Protein AF-0000000080703846 (afdb_homodimer)

Foldseek 3Di:
DPCVDDPDDPPPPPPPPPVPVVCPPPDDDPVLLCVLLVLLLVLQVVVQDWDFLVSSCVSSVHDSVSSVSSVVVCVVVVQWDDPDGTIHGD/DPPDDDDDDPPPPDPPPPVVVCCPPPDDDPVLLCVLLVLLLVLQVVVQDWDFLVSSCVSSVHDSVSSVSSVVVCVVVVQWDDPDGTIHGD

Nearest PDB structures (foldseek):
  8eju-assembly1_A  TM=7.569E-01  e=4.914E-03  Pseudomonas putida KT2440
  2g7u-assembly1_A  TM=8.261E-01  e=1.332E-02  Rhodococcus jostii RHA1
  8ejv-assembly1_A  TM=7.506E-01  e=5.230E-03  Pseudomonas putida KT2440
  5w1e-assembly1_A  TM=7.182E-01  e=9.195E-02  Streptomyces coelicolor A3(2)
  7clu-assembly1_B  TM=6.338E-01  e=4.632E-02  Serratia marcescens

Structure (mmCIF, N/CA/C/O backbone):
data_AF-0000000080703846-model_v1
#
loop_
_entity.id
_entity.type
_entity.pdbx_description
1 polymer 'Winged helix-turn-helix domain'
#
loop_
_atom_site.group_PDB
_atom_site.id
_atom_site.type_symbol
_atom_site.label_atom_id
_atom_site.label_alt_id
_atom_site.label_comp_id
_atom_site.label_asym_id
_atom_site.label_entity_id
_atom_site.label_seq_id
_atom_site.pdbx_PDB_ins_code
_atom_site.Cartn_x
_atom_site.Cartn_y
_atom_site.Cartn_z
_atom_site.occupancy
_atom_site.B_iso_or_equiv
_atom_site.auth_seq_id
_atom_site.auth_comp_id
_atom_site.auth_asym_id
_atom_site.auth_atom_id
_atom_site.pdbx_PDB_model_num
ATOM 1 N N . MET A 1 1 ? -16.531 63.594 -31.406 1 25.17 1 MET A N 1
ATOM 2 C CA . MET A 1 1 ? -16.141 62.281 -31.953 1 25.17 1 MET A CA 1
ATOM 3 C C . MET A 1 1 ? -15.914 61.281 -30.828 1 25.17 1 MET A C 1
ATOM 5 O O . MET A 1 1 ? -14.93 60.531 -30.844 1 25.17 1 MET A O 1
ATOM 9 N N . ALA A 1 2 ? -16.422 61.562 -29.703 1 35.38 2 ALA A N 1
ATOM 10 C CA . ALA A 1 2 ? -16.344 61.094 -28.328 1 35.38 2 ALA A CA 1
ATOM 11 C C . ALA A 1 2 ? -17.031 59.75 -28.141 1 35.38 2 ALA A C 1
ATOM 13 O O . ALA A 1 2 ? -18.266 59.688 -28.047 1 35.38 2 ALA A O 1
ATOM 14 N N . GLU A 1 3 ? -16.625 58.906 -29.219 1 31.06 3 GLU A N 1
ATOM 15 C CA . GLU A 1 3 ? -17.375 57.656 -29.219 1 31.06 3 GLU A CA 1
ATOM 16 C C . GLU A 1 3 ? -17.203 56.906 -27.906 1 31.06 3 GLU A C 1
ATOM 18 O O . GLU A 1 3 ? -16.094 56.531 -27.516 1 31.06 3 GLU A O 1
ATOM 23 N N . LYS A 1 4 ? -18.109 57.281 -26.922 1 30.28 4 LYS A N 1
ATOM 24 C CA . LYS A 1 4 ? -18.188 56.781 -25.562 1 30.28 4 LYS A CA 1
ATOM 25 C C . LYS A 1 4 ? -18.5 55.281 -25.578 1 30.28 4 LYS A C 1
ATOM 27 O O . LYS A 1 4 ? -18.641 54.656 -24.516 1 30.28 4 LYS A O 1
ATOM 32 N N . LYS A 1 5 ? -18.797 54.656 -26.75 1 27.52 5 LYS A N 1
ATOM 33 C CA . LYS A 1 5 ? -19.719 53.562 -26.438 1 27.52 5 LYS A CA 1
ATOM 34 C C . LYS A 1 5 ? -19.094 52.594 -25.438 1 27.52 5 LYS A C 1
ATOM 36 O O . LYS A 1 5 ? -17.875 52.469 -25.359 1 27.52 5 LYS A O 1
ATOM 41 N N . VAL A 1 6 ? -20.078 51.75 -24.641 1 28.81 6 VAL A N 1
ATOM 42 C CA . VAL A 1 6 ? -20.516 50.969 -23.5 1 28.81 6 VAL A CA 1
ATOM 43 C C . VAL A 1 6 ? -19.875 49.562 -23.578 1 28.81 6 VAL A C 1
ATOM 45 O O . VAL A 1 6 ? -20.016 48.781 -22.641 1 28.81 6 VAL A O 1
ATOM 48 N N . SER A 1 7 ? -19.297 49.062 -24.625 1 25.91 7 SER A N 1
ATOM 49 C CA . SER A 1 7 ? -19.578 47.625 -24.656 1 25.91 7 SER A CA 1
ATOM 50 C C . SER A 1 7 ? -18.812 46.906 -23.562 1 25.91 7 SER A C 1
ATOM 52 O O . SER A 1 7 ? -17.594 46.938 -23.5 1 25.91 7 SER A O 1
ATOM 54 N N . ALA A 1 8 ? -19.453 46.625 -22.359 1 27.22 8 ALA A N 1
ATOM 55 C CA . ALA A 1 8 ? -19.109 46.031 -21.078 1 27.22 8 ALA A CA 1
ATOM 56 C C . ALA A 1 8 ? -18.453 44.656 -21.266 1 27.22 8 ALA A C 1
ATOM 58 O O . ALA A 1 8 ? -17.391 44.375 -20.688 1 27.22 8 ALA A O 1
ATOM 59 N N . THR A 1 9 ? -19.219 43.625 -21.641 1 24.59 9 THR A N 1
ATOM 60 C CA . THR A 1 9 ? -19.438 42.469 -20.781 1 24.59 9 THR A CA 1
ATOM 61 C C . THR A 1 9 ? -18.375 41.406 -21.047 1 24.59 9 THR A C 1
ATOM 63 O O . THR A 1 9 ? -18.531 40.562 -21.938 1 24.59 9 THR A O 1
ATOM 66 N N . SER A 1 10 ? -17.328 41.562 -21.688 1 27.33 10 SER A N 1
ATOM 67 C CA . SER A 1 10 ? -16.766 40.281 -22.062 1 27.33 10 SER A CA 1
ATOM 68 C C . SER A 1 10 ? -16.5 39.406 -20.828 1 27.33 10 SER A C 1
ATOM 70 O O . SER A 1 10 ? -15.828 39.875 -19.891 1 27.33 10 SER A O 1
ATOM 72 N N . LYS A 1 11 ? -17.531 38.5 -20.422 1 25.97 11 LYS A N 1
ATOM 73 C CA . LYS A 1 11 ? -17.594 37.469 -19.391 1 25.97 11 LYS A CA 1
ATOM 74 C C . LYS A 1 11 ? -16.312 36.625 -19.359 1 25.97 11 LYS A C 1
ATOM 76 O O . LYS A 1 11 ? -15.977 35.969 -20.344 1 25.97 11 LYS A O 1
ATOM 81 N N . ALA A 1 12 ? -15.172 37.062 -18.938 1 29 12 ALA A N 1
ATOM 82 C CA . ALA A 1 12 ? -13.984 36.25 -18.688 1 29 12 ALA A CA 1
ATOM 83 C C . ALA A 1 12 ? -14.336 34.969 -17.938 1 29 12 ALA A C 1
ATOM 85 O O . ALA A 1 12 ? -14.68 35 -16.75 1 29 12 ALA A O 1
ATOM 86 N N . ALA A 1 13 ? -15.18 34.156 -18.594 1 28.81 13 ALA A N 1
ATOM 87 C CA . ALA A 1 13 ? -15.523 32.906 -17.938 1 28.81 13 ALA A CA 1
ATOM 88 C C . ALA A 1 13 ? -14.289 32.25 -17.328 1 28.81 13 ALA A C 1
ATOM 90 O O . ALA A 1 13 ? -13.297 32.031 -18.031 1 28.81 13 ALA A O 1
ATOM 91 N N . ALA A 1 14 ? -13.945 32.531 -16.094 1 31.52 14 ALA A N 1
ATOM 92 C CA . ALA A 1 14 ? -13.047 31.828 -15.188 1 31.52 14 ALA A CA 1
ATOM 93 C C . ALA A 1 14 ? -13.164 30.312 -15.391 1 31.52 14 ALA A C 1
ATOM 95 O O . ALA A 1 14 ? -14.242 29.75 -15.234 1 31.52 14 ALA A O 1
ATOM 96 N N . LYS A 1 15 ? -12.82 29.797 -16.469 1 28.08 15 LYS A N 1
ATOM 97 C CA . LYS A 1 15 ? -12.844 28.344 -16.578 1 28.08 15 LYS A CA 1
ATOM 98 C C . LYS A 1 15 ? -12.391 27.688 -15.273 1 28.08 15 LYS A C 1
ATOM 100 O O . LYS A 1 15 ? -11.281 27.938 -14.805 1 28.08 15 LYS A O 1
ATOM 105 N N . LYS A 1 16 ? -13.273 27.766 -14.18 1 27.39 16 LYS A N 1
ATOM 106 C CA . LYS A 1 16 ? -13.047 26.953 -12.992 1 27.39 16 LYS A CA 1
ATOM 107 C C . LYS A 1 16 ? -12.469 25.578 -13.359 1 27.39 16 LYS A C 1
ATOM 109 O O . LYS A 1 16 ? -12.953 24.922 -14.273 1 27.39 16 LYS A O 1
ATOM 114 N N . SER A 1 17 ? -11.164 25.516 -13.469 1 32 17 SER A N 1
ATOM 115 C CA . SER A 1 17 ? -10.656 24.156 -13.406 1 32 17 SER A CA 1
ATOM 116 C C . SER A 1 17 ? -11.578 23.25 -12.609 1 32 17 SER A C 1
ATOM 118 O O . SER A 1 17 ? -11.812 23.484 -11.414 1 32 17 SER A O 1
ATOM 120 N N . THR A 1 18 ? -12.828 23.141 -13.109 1 33.12 18 THR A N 1
ATOM 121 C CA . THR A 1 18 ? -13.641 22.078 -12.516 1 33.12 18 THR A CA 1
ATOM 122 C C . THR A 1 18 ? -12.758 21.016 -11.875 1 33.12 18 THR A C 1
ATOM 124 O O . THR A 1 18 ? -11.906 20.422 -12.539 1 33.12 18 THR A O 1
ATOM 127 N N . ALA A 1 19 ? -12.312 21.266 -10.695 1 36.69 19 ALA A N 1
ATOM 128 C CA . ALA A 1 19 ? -11.812 20.219 -9.812 1 36.69 19 ALA A CA 1
ATOM 129 C C . ALA A 1 19 ? -12.5 18.875 -10.086 1 36.69 19 ALA A C 1
ATOM 131 O O . ALA A 1 19 ? -13.656 18.672 -9.695 1 36.69 19 ALA A O 1
ATOM 132 N N . LYS A 1 20 ? -12.875 18.719 -11.32 1 36.38 20 LYS A N 1
ATOM 133 C CA . LYS A 1 20 ? -13.398 17.375 -11.586 1 36.38 20 LYS A CA 1
ATOM 134 C C . LYS A 1 20 ? -12.977 16.406 -10.484 1 36.38 20 LYS A C 1
ATOM 136 O O . LYS A 1 20 ? -11.805 16.328 -10.133 1 36.38 20 LYS A O 1
ATOM 141 N N . LYS A 1 21 ? -13.641 16.531 -9.445 1 38.69 21 LYS A N 1
ATOM 142 C CA . LYS A 1 21 ? -13.469 15.461 -8.453 1 38.69 21 LYS A CA 1
ATOM 143 C C . LYS A 1 21 ? -13.008 14.172 -9.117 1 38.69 21 LYS A C 1
ATOM 145 O O . LYS A 1 21 ? -13.812 13.438 -9.695 1 38.69 21 LYS A O 1
ATOM 150 N N . ALA A 1 22 ? -12.297 14.273 -10.086 1 44.5 22 ALA A N 1
ATOM 151 C CA . ALA A 1 22 ? -11.773 13.023 -10.641 1 44.5 22 ALA A CA 1
ATOM 152 C C . ALA A 1 22 ? -11.758 11.93 -9.578 1 44.5 22 ALA A C 1
ATOM 154 O O . ALA A 1 22 ? -11.047 12.039 -8.578 1 44.5 22 ALA A O 1
ATOM 155 N N . THR A 1 23 ? -12.883 11.719 -9.328 1 47.56 23 THR A N 1
ATOM 156 C CA . THR A 1 23 ? -12.914 10.508 -8.523 1 47.56 23 THR A CA 1
ATOM 157 C C . THR A 1 23 ? -11.688 9.641 -8.805 1 47.56 23 THR A C 1
ATOM 159 O O . THR A 1 23 ? -11.508 9.156 -9.93 1 47.56 23 THR A O 1
ATOM 162 N N . VAL A 1 24 ? -10.5 10.391 -8.711 1 55.03 24 VAL A N 1
ATOM 163 C CA . VAL A 1 24 ? -9.219 9.719 -8.914 1 55.03 24 VAL A CA 1
ATOM 164 C C . VAL A 1 24 ? -9.32 8.266 -8.453 1 55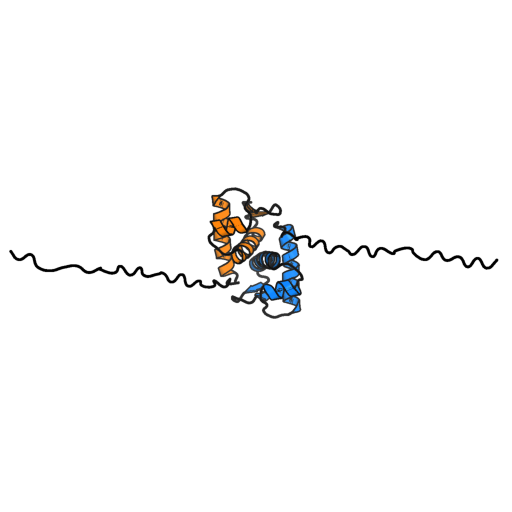.03 24 VAL A C 1
ATOM 166 O O . VAL A 1 24 ? -9.289 7.984 -7.254 1 55.03 24 VAL A O 1
ATOM 169 N N . GLU A 1 25 ? -10.203 7.793 -9.18 1 74.12 25 GLU A N 1
ATOM 170 C CA . GLU A 1 25 ? -10.117 6.359 -8.93 1 74.12 25 GLU A CA 1
ATOM 171 C C . GLU A 1 25 ? -8.664 5.906 -8.828 1 74.12 25 GLU A C 1
ATOM 173 O O . GLU A 1 25 ? -7.781 6.48 -9.469 1 74.12 25 GLU A O 1
ATOM 178 N N . VAL A 1 26 ? -8.367 5.441 -7.852 1 86.75 26 VAL A N 1
ATOM 179 C CA . VAL A 1 26 ? -7.004 4.992 -7.594 1 86.75 26 VAL A CA 1
ATOM 180 C C . VAL A 1 26 ? -6.527 4.102 -8.742 1 86.75 26 VAL A C 1
ATOM 182 O O . VAL A 1 26 ? -7.188 3.123 -9.094 1 86.75 26 VAL A O 1
ATOM 185 N N . VAL A 1 27 ? -5.551 4.66 -9.523 1 93.06 27 VAL A N 1
ATOM 186 C CA . VAL A 1 27 ? -4.957 3.869 -10.594 1 93.06 27 VAL A CA 1
ATOM 187 C C . VAL A 1 27 ? -3.945 2.885 -10.016 1 93.06 27 VAL A C 1
ATOM 189 O O . VAL A 1 27 ? -2.938 3.291 -9.43 1 93.06 27 VAL A O 1
ATOM 192 N N . ILE A 1 28 ? -4.227 1.641 -10.266 1 96.31 28 ILE A N 1
ATOM 193 C CA . ILE A 1 28 ? -3.377 0.617 -9.672 1 96.31 28 ILE A CA 1
ATOM 194 C C . ILE A 1 28 ? -2.459 0.023 -10.734 1 96.31 28 ILE A C 1
ATOM 196 O O . ILE A 1 28 ? -2.85 -0.896 -11.461 1 96.31 28 ILE A O 1
ATOM 200 N N . ASN A 1 29 ? -1.325 0.524 -10.867 1 95.75 29 ASN A N 1
ATOM 201 C CA . ASN A 1 29 ? -0.251 0.031 -11.719 1 95.75 29 ASN A CA 1
ATOM 202 C C . ASN A 1 29 ? 1.121 0.427 -11.18 1 95.75 29 ASN A C 1
ATOM 204 O O . ASN A 1 29 ? 1.246 1.414 -10.453 1 95.75 29 ASN A O 1
ATOM 208 N N . ALA A 1 30 ? 2.152 -0.322 -11.484 1 96.38 30 ALA A N 1
ATOM 209 C CA . ALA A 1 30 ? 3.494 -0.132 -10.938 1 96.38 30 ALA A CA 1
ATOM 210 C C . ALA A 1 30 ? 3.975 1.3 -11.156 1 96.38 30 ALA A C 1
ATOM 212 O O . ALA A 1 30 ? 4.562 1.905 -10.258 1 96.38 30 ALA A O 1
ATOM 213 N N . GLU A 1 31 ? 3.713 1.799 -12.336 1 96.06 31 GLU A N 1
ATOM 214 C CA . GLU A 1 31 ? 4.16 3.145 -12.688 1 96.06 31 GLU A CA 1
ATOM 215 C C . GLU A 1 31 ? 3.473 4.195 -11.812 1 96.06 31 GLU A C 1
ATOM 217 O O . GLU A 1 31 ? 4.125 5.098 -11.289 1 96.06 31 GLU A O 1
ATOM 222 N N . SER A 1 32 ? 2.236 4.051 -11.727 1 95.31 32 SER A N 1
ATOM 223 C CA . SER A 1 32 ? 1.458 5 -10.938 1 95.31 32 SER A CA 1
ATOM 224 C C . SER A 1 32 ? 1.812 4.91 -9.453 1 95.31 32 SER A C 1
ATOM 226 O O . SER A 1 32 ? 1.927 5.934 -8.773 1 95.31 32 SER A O 1
ATOM 228 N N . ILE A 1 33 ? 2.021 3.734 -9.023 1 97.38 33 ILE A N 1
ATOM 229 C CA . ILE A 1 33 ? 2.344 3.508 -7.617 1 97.38 33 ILE A CA 1
ATOM 230 C C . ILE A 1 33 ? 3.73 4.07 -7.312 1 97.38 33 ILE A C 1
ATOM 232 O O . ILE A 1 33 ? 3.949 4.656 -6.25 1 97.38 33 ILE A O 1
ATOM 236 N N . GLY A 1 34 ? 4.531 3.939 -8.211 1 97.38 34 GLY A N 1
ATOM 237 C CA . GLY A 1 34 ? 5.855 4.523 -8.055 1 97.38 34 GLY A CA 1
ATOM 238 C C . GLY A 1 34 ? 5.828 6.027 -7.883 1 97.38 34 GLY A C 1
ATOM 239 O O . GLY A 1 34 ? 6.57 6.578 -7.062 1 97.38 34 GLY A O 1
ATOM 240 N N . PHE A 1 35 ? 5.027 6.605 -8.617 1 95.88 35 PHE A N 1
ATOM 241 C CA . PHE A 1 35 ? 4.895 8.055 -8.531 1 95.88 35 PHE A CA 1
ATOM 242 C C . PHE A 1 35 ? 4.332 8.469 -7.176 1 95.88 35 PHE A C 1
ATOM 244 O O . PHE A 1 35 ? 4.84 9.398 -6.547 1 95.88 35 PHE A O 1
ATOM 251 N N . LYS A 1 36 ? 3.369 7.707 -6.77 1 96.88 36 LYS A N 1
ATOM 252 C CA . LYS A 1 36 ? 2.752 8.023 -5.484 1 96.88 36 LYS A CA 1
ATOM 253 C C . LYS A 1 36 ? 3.711 7.746 -4.332 1 96.88 36 LYS A C 1
ATOM 255 O O . LYS A 1 36 ? 3.717 8.469 -3.332 1 96.88 36 LYS A O 1
ATOM 260 N N . ALA A 1 37 ? 4.504 6.766 -4.566 1 98.19 37 ALA A N 1
ATOM 261 C CA . ALA A 1 37 ? 5.539 6.461 -3.584 1 98.19 37 ALA A CA 1
ATOM 262 C C . ALA A 1 37 ? 6.488 7.641 -3.406 1 98.19 37 ALA A C 1
ATOM 264 O O . ALA A 1 37 ? 6.918 7.938 -2.287 1 98.19 37 ALA A O 1
ATOM 265 N N . GLY A 1 38 ? 6.793 8.266 -4.449 1 98.06 38 GLY A N 1
ATOM 266 C CA . GLY A 1 38 ? 7.637 9.445 -4.379 1 98.06 38 GLY A CA 1
ATOM 267 C C . GLY A 1 38 ? 7.031 10.562 -3.543 1 98.06 38 GLY A C 1
ATOM 268 O O . GLY A 1 38 ? 7.723 11.195 -2.746 1 98.06 38 GLY A O 1
ATOM 269 N N . ASP A 1 39 ? 5.82 10.734 -3.738 1 97.62 39 ASP A N 1
ATOM 270 C CA . ASP A 1 39 ? 5.109 11.758 -2.98 1 97.62 39 ASP A CA 1
ATOM 271 C C . ASP A 1 39 ? 5.102 11.43 -1.488 1 97.62 39 ASP A C 1
ATOM 273 O O . ASP A 1 39 ? 5.305 12.32 -0.654 1 97.62 39 ASP A O 1
ATOM 277 N N . VAL A 1 40 ? 4.84 10.164 -1.231 1 98.25 40 VAL A N 1
ATOM 278 C CA . VAL A 1 40 ? 4.82 9.711 0.154 1 98.25 40 VAL A CA 1
ATOM 279 C C . VAL A 1 40 ? 6.191 9.922 0.788 1 98.25 40 VAL A C 1
ATOM 281 O O . VAL A 1 40 ? 6.297 10.406 1.915 1 98.25 40 VAL A O 1
ATOM 284 N N . TYR A 1 41 ? 7.246 9.547 0.038 1 97.81 41 TYR A N 1
ATOM 285 C CA . TYR A 1 41 ? 8.617 9.711 0.518 1 97.81 41 TYR A CA 1
ATOM 286 C C . TYR A 1 41 ? 8.914 11.18 0.812 1 97.81 41 TYR A C 1
ATOM 288 O O . TYR A 1 41 ? 9.523 11.5 1.838 1 97.81 41 TYR A O 1
ATOM 296 N N . GLN A 1 42 ? 8.469 12.016 -0.045 1 97.31 42 GLN A N 1
ATOM 297 C CA . GLN A 1 42 ? 8.68 13.445 0.105 1 97.31 42 GLN A CA 1
ATOM 298 C C . GLN A 1 42 ? 7.957 13.984 1.335 1 97.31 42 GLN A C 1
ATOM 300 O O . GLN A 1 42 ? 8.492 14.836 2.051 1 97.31 42 GLN A O 1
ATOM 305 N N . ALA A 1 43 ? 6.758 13.508 1.508 1 97.38 43 ALA A N 1
ATOM 306 C CA . ALA A 1 43 ? 5.973 13.922 2.668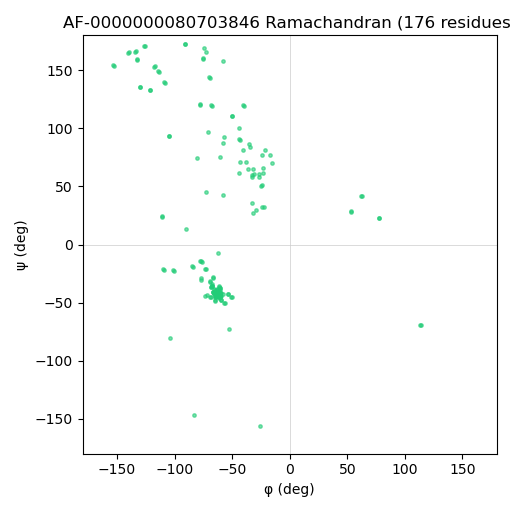 1 97.38 43 ALA A CA 1
ATOM 307 C C . ALA A 1 43 ? 6.688 13.57 3.969 1 97.38 43 ALA A C 1
ATOM 309 O O . ALA A 1 43 ? 6.754 14.383 4.891 1 97.38 43 ALA A O 1
ATOM 310 N N . LEU A 1 44 ? 7.203 12.383 4.012 1 97.56 44 LEU A N 1
ATOM 311 C CA . LEU A 1 44 ? 7.941 11.93 5.184 1 97.56 44 LEU A CA 1
ATOM 312 C C . LEU A 1 44 ? 9.234 12.719 5.355 1 97.56 44 LEU A C 1
ATOM 314 O O . LEU A 1 44 ? 9.602 13.078 6.477 1 97.56 44 LEU A O 1
ATOM 318 N N . ALA A 1 45 ? 9.891 12.984 4.301 1 96 45 ALA A N 1
ATOM 319 C CA . ALA A 1 45 ? 11.148 13.719 4.312 1 96 45 ALA A CA 1
ATOM 320 C C . ALA A 1 45 ? 10.938 15.164 4.754 1 96 45 ALA A C 1
ATOM 322 O O . ALA A 1 45 ? 11.836 15.781 5.324 1 96 45 ALA A O 1
ATOM 323 N N . SER A 1 46 ? 9.836 15.617 4.504 1 94.94 46 SER A N 1
ATOM 324 C CA . SER A 1 46 ? 9.523 17 4.805 1 94.94 46 SER A CA 1
ATOM 325 C C . SER A 1 46 ? 9.258 17.203 6.293 1 94.94 46 SER A C 1
ATOM 327 O O . SER A 1 46 ? 9.438 18.297 6.824 1 94.94 46 SER A O 1
ATOM 329 N N . THR A 1 47 ? 8.789 16.219 6.926 1 93.06 47 THR A N 1
ATOM 330 C CA . THR A 1 47 ? 8.406 16.344 8.328 1 93.06 47 THR A CA 1
ATOM 331 C C . THR A 1 47 ? 9.477 15.75 9.234 1 93.06 47 THR A C 1
ATOM 333 O O . THR A 1 47 ? 9.562 16.094 10.414 1 93.06 47 THR A O 1
ATOM 336 N N . GLU A 1 48 ? 10.281 14.883 8.719 1 89.38 48 GLU A N 1
ATOM 337 C CA . GLU A 1 48 ? 11.375 14.227 9.414 1 89.38 48 GLU A CA 1
ATOM 338 C C . GLU A 1 48 ? 10.891 13.57 10.703 1 89.38 48 GLU A C 1
ATOM 340 O O . GLU A 1 48 ? 11.594 13.594 11.719 1 89.38 48 GLU A O 1
ATOM 345 N N . LYS A 1 49 ? 9.719 13.203 10.734 1 93.12 49 LYS A N 1
ATOM 346 C CA . LYS A 1 49 ? 9.141 12.531 11.898 1 93.12 49 LYS A CA 1
ATOM 347 C C . LYS A 1 49 ? 8.211 11.398 11.469 1 93.12 49 LYS A C 1
ATOM 349 O O . LYS A 1 49 ? 7.898 11.258 10.289 1 93.12 49 LYS A O 1
ATOM 354 N N . GLY A 1 50 ? 7.875 10.547 12.414 1 96.81 50 GLY A N 1
ATOM 355 C CA . GLY A 1 50 ? 6.91 9.492 12.164 1 96.81 50 GLY A CA 1
ATOM 356 C C . GLY A 1 50 ? 5.5 10.008 11.953 1 96.81 50 GLY A C 1
ATOM 357 O O . GLY A 1 50 ? 4.957 10.711 12.805 1 96.81 50 GLY A O 1
ATOM 358 N N . LEU A 1 51 ? 5.012 9.688 10.766 1 97.31 51 LEU A N 1
ATOM 359 C CA . LEU A 1 51 ? 3.652 10.094 10.43 1 97.31 51 LEU A CA 1
ATOM 360 C C . LEU A 1 51 ? 2.77 8.875 10.18 1 97.31 51 LEU A C 1
ATOM 362 O O . LEU A 1 51 ? 3.262 7.816 9.781 1 97.31 51 LEU A O 1
ATOM 366 N N . ASN A 1 52 ? 1.562 9.109 10.422 1 96.38 52 ASN A N 1
ATOM 367 C CA . ASN A 1 52 ? 0.613 8.055 10.086 1 96.38 52 ASN A CA 1
ATOM 368 C C . ASN A 1 52 ? 0.083 8.211 8.664 1 96.38 52 ASN A C 1
ATOM 370 O O . ASN A 1 52 ? 0.333 9.227 8.016 1 96.38 52 ASN A O 1
ATOM 374 N N . VAL A 1 53 ? -0.655 7.266 8.195 1 97 53 VAL A N 1
ATOM 375 C CA . VAL A 1 53 ? -1.107 7.215 6.805 1 97 53 VAL A CA 1
ATOM 376 C C . VAL A 1 53 ? -1.959 8.445 6.496 1 97 53 VAL A C 1
ATOM 378 O O . VAL A 1 53 ? -1.812 9.055 5.434 1 97 53 VAL A O 1
ATOM 381 N N . LYS A 1 54 ? -2.852 8.812 7.379 1 96.88 54 LYS A N 1
ATOM 382 C CA . LYS A 1 54 ? -3.734 9.953 7.172 1 96.88 54 LYS A CA 1
ATOM 383 C C . LYS A 1 54 ? -2.936 11.25 7.074 1 96.88 54 LYS A C 1
ATOM 385 O O . LYS A 1 54 ? -3.221 12.094 6.223 1 96.88 54 LYS A O 1
ATOM 390 N N . GLU A 1 55 ? -1.956 11.352 7.859 1 97.69 55 GLU A N 1
ATOM 391 C CA . GLU A 1 55 ? -1.09 12.531 7.852 1 97.69 55 GLU A CA 1
ATOM 392 C C . GLU A 1 55 ? -0.266 12.602 6.566 1 97.69 55 GLU A C 1
ATOM 394 O O . GLU A 1 55 ? -0.146 13.664 5.957 1 97.69 55 GLU A O 1
ATOM 399 N N . ILE A 1 56 ? 0.26 11.516 6.234 1 97.94 56 ILE A N 1
ATOM 400 C CA . ILE A 1 56 ? 1.068 11.438 5.023 1 97.94 56 ILE A CA 1
ATOM 401 C C . ILE A 1 56 ? 0.217 11.812 3.812 1 97.94 56 ILE A C 1
ATOM 403 O O . ILE A 1 56 ? 0.646 12.602 2.963 1 97.94 56 ILE A O 1
ATOM 407 N N . ALA A 1 57 ? -0.986 11.289 3.826 1 97.56 57 ALA A N 1
ATOM 408 C CA . ALA A 1 57 ? -1.904 11.578 2.729 1 97.56 57 ALA A CA 1
ATOM 409 C C . ALA A 1 57 ? -2.199 13.078 2.643 1 97.56 57 ALA A C 1
ATOM 411 O O . ALA A 1 57 ? -2.24 13.641 1.55 1 97.56 57 ALA A O 1
ATOM 412 N N . SER A 1 58 ? -2.379 13.609 3.752 1 97.5 58 SER A N 1
ATOM 413 C CA . SER A 1 58 ? -2.697 15.031 3.828 1 97.5 58 SER A CA 1
ATOM 414 C C . SER A 1 58 ? -1.527 15.883 3.352 1 97.5 58 SER A C 1
ATOM 416 O O . SER A 1 58 ? -1.722 16.859 2.631 1 97.5 58 SER A O 1
ATOM 418 N N . ILE A 1 59 ? -0.347 15.562 3.713 1 96.94 59 ILE A N 1
ATOM 419 C CA . ILE A 1 59 ? 0.859 16.297 3.369 1 96.94 59 ILE A CA 1
ATOM 420 C C . ILE A 1 59 ? 1.188 16.094 1.892 1 96.94 59 ILE A C 1
ATOM 422 O O . ILE A 1 59 ? 1.544 17.047 1.192 1 96.94 59 ILE A O 1
ATOM 426 N N . ALA A 1 60 ? 1.062 14.828 1.484 1 96.75 60 ALA A N 1
ATOM 427 C CA . ALA A 1 60 ? 1.388 14.477 0.104 1 96.75 60 ALA A CA 1
ATOM 428 C C . ALA A 1 60 ? 0.273 14.906 -0.848 1 96.75 60 ALA A C 1
ATOM 430 O O . ALA A 1 60 ? 0.457 14.906 -2.068 1 96.75 60 ALA A O 1
ATOM 431 N N . LYS A 1 61 ? -0.901 15.25 -0.393 1 96.31 61 LYS A N 1
ATOM 432 C CA . LYS A 1 61 ? -2.062 15.664 -1.175 1 96.31 61 LYS A CA 1
ATOM 433 C C . LYS A 1 61 ? -2.525 14.547 -2.104 1 96.31 61 LYS A C 1
ATOM 435 O O . LYS A 1 61 ? -2.764 14.773 -3.291 1 96.31 61 LYS A O 1
ATOM 440 N N . ILE A 1 62 ? -2.518 13.359 -1.575 1 95.56 62 ILE A N 1
ATOM 441 C CA . ILE A 1 62 ? -3.025 12.195 -2.287 1 95.56 62 ILE A CA 1
ATOM 442 C C . ILE A 1 62 ? -4.062 11.477 -1.427 1 95.56 62 ILE A C 1
ATOM 444 O O . ILE A 1 62 ? -4.242 11.805 -0.253 1 95.56 62 ILE A O 1
ATOM 448 N N . SER A 1 63 ? -4.742 10.523 -2.018 1 95.12 63 SER A N 1
ATOM 449 C CA . SER A 1 63 ? -5.766 9.789 -1.277 1 95.12 63 SER A CA 1
ATOM 450 C C . SER A 1 63 ? -5.141 8.797 -0.309 1 95.12 63 SER A C 1
ATOM 452 O O . SER A 1 63 ? -3.98 8.414 -0.468 1 95.12 63 SER A O 1
ATOM 454 N N . ILE A 1 64 ? -5.852 8.383 0.647 1 96.12 64 ILE A N 1
ATOM 455 C CA . ILE A 1 64 ? -5.402 7.414 1.639 1 96.12 64 ILE A CA 1
ATOM 456 C C . ILE A 1 64 ? -5.031 6.102 0.948 1 96.12 64 ILE A C 1
ATOM 458 O O . ILE A 1 64 ? -4.027 5.473 1.294 1 96.12 64 ILE A O 1
ATOM 462 N N . GLU A 1 65 ? -5.766 5.73 -0.068 1 95.88 65 GLU A N 1
ATOM 463 C CA . GLU A 1 65 ? -5.523 4.508 -0.832 1 95.88 65 GLU A CA 1
ATOM 464 C C . GLU A 1 65 ? -4.184 4.57 -1.559 1 95.88 65 GLU A C 1
ATOM 466 O O . GLU A 1 65 ? -3.402 3.617 -1.516 1 95.88 65 GLU A O 1
ATOM 471 N N . GLU A 1 66 ? -3.986 5.664 -2.115 1 96.62 66 GLU A N 1
ATOM 472 C CA . GLU A 1 66 ? -2.729 5.875 -2.828 1 96.62 66 GLU A CA 1
ATOM 473 C C . GLU A 1 66 ? -1.546 5.906 -1.863 1 96.62 66 GLU A C 1
ATOM 475 O O . GLU A 1 66 ? -0.457 5.434 -2.193 1 96.62 66 GLU A O 1
ATOM 480 N N . THR A 1 67 ? -1.752 6.434 -0.75 1 97.69 67 THR A N 1
ATOM 481 C CA . THR A 1 67 ? -0.72 6.504 0.279 1 97.69 67 THR A CA 1
ATOM 482 C C . THR A 1 67 ? -0.308 5.105 0.726 1 97.69 67 THR A C 1
ATOM 484 O O . THR A 1 67 ? 0.883 4.809 0.839 1 97.69 67 THR A O 1
ATOM 487 N N . TYR A 1 68 ? -1.283 4.246 0.87 1 97.19 68 TYR A N 1
ATOM 488 C CA . TYR A 1 68 ? -0.998 2.873 1.27 1 97.19 68 TYR A CA 1
ATOM 489 C C . TYR A 1 68 ? -0.177 2.154 0.205 1 97.19 68 TYR A C 1
ATOM 491 O O . TYR A 1 68 ? 0.8 1.473 0.522 1 97.19 68 TYR A O 1
ATOM 499 N N . LEU A 1 69 ? -0.594 2.35 -1.029 1 97.31 69 LEU A N 1
ATOM 500 C CA . LEU A 1 69 ? 0.13 1.738 -2.139 1 97.31 69 LEU A CA 1
ATOM 501 C C . LEU A 1 69 ? 1.574 2.227 -2.182 1 97.31 69 LEU A C 1
ATOM 503 O O . LEU A 1 69 ? 2.5 1.427 -2.326 1 97.31 69 LEU A O 1
ATOM 507 N N . GLY A 1 70 ? 1.705 3.445 -2.035 1 98.06 70 GLY A N 1
ATOM 508 C CA . GLY A 1 70 ? 3.035 4.031 -2.025 1 98.06 70 GLY A CA 1
ATOM 509 C C . GLY A 1 70 ? 3.895 3.547 -0.874 1 98.06 70 GLY A C 1
ATOM 510 O O . GLY A 1 70 ? 5.086 3.291 -1.047 1 98.06 70 GLY A O 1
ATOM 511 N N . LEU A 1 71 ? 3.316 3.512 0.239 1 98 71 LEU A N 1
ATOM 512 C CA . LEU A 1 71 ? 4.023 3.014 1.415 1 98 71 LEU A CA 1
ATOM 513 C C . LEU A 1 71 ? 4.547 1.603 1.178 1 98 71 LEU A C 1
ATOM 515 O O . LEU A 1 71 ? 5.703 1.304 1.493 1 98 71 LEU A O 1
ATOM 519 N N . GLY A 1 72 ? 3.693 0.761 0.718 1 97.94 72 GLY A N 1
ATOM 520 C CA . GLY A 1 72 ? 4.129 -0.592 0.413 1 97.94 72 GLY A CA 1
ATOM 521 C C . GLY A 1 72 ? 5.371 -0.637 -0.46 1 97.94 72 GLY A C 1
ATOM 522 O O . GLY A 1 72 ? 6.305 -1.394 -0.183 1 97.94 72 GLY A O 1
ATOM 523 N N . TRP A 1 73 ? 5.344 0.189 -1.478 1 97.88 73 TRP A N 1
ATOM 524 C CA . TRP A 1 73 ? 6.469 0.304 -2.396 1 97.88 73 TRP A CA 1
ATOM 525 C C . TRP A 1 73 ? 7.734 0.725 -1.657 1 97.88 73 TRP A C 1
ATOM 527 O O . TRP A 1 73 ? 8.781 0.082 -1.788 1 97.88 73 TRP A O 1
ATOM 537 N N . LEU A 1 74 ? 7.621 1.701 -0.867 1 98.5 74 LEU A N 1
ATOM 538 C CA . LEU A 1 74 ? 8.742 2.281 -0.131 1 98.5 74 LEU A CA 1
ATOM 539 C C . LEU A 1 74 ? 9.266 1.308 0.917 1 98.5 74 LEU A C 1
ATOM 541 O O . LEU A 1 74 ? 10.469 1.263 1.181 1 98.5 74 LEU A O 1
ATOM 545 N N . PHE A 1 75 ? 8.43 0.547 1.482 1 97.94 75 PHE A N 1
ATOM 546 C CA . PHE A 1 75 ? 8.812 -0.451 2.473 1 97.94 75 PHE A CA 1
ATOM 547 C C . PHE A 1 75 ? 9.695 -1.524 1.843 1 97.94 75 PHE A C 1
ATOM 549 O O . PHE A 1 75 ? 10.703 -1.925 2.422 1 97.94 75 PHE A O 1
ATOM 556 N N . LYS A 1 76 ? 9.258 -1.955 0.701 1 97.56 76 LYS A N 1
ATOM 557 C CA . LYS A 1 76 ? 10.039 -2.969 -0.004 1 97.56 76 LYS A CA 1
ATOM 558 C C . LYS A 1 76 ? 11.43 -2.449 -0.35 1 97.56 76 LYS A C 1
ATOM 560 O O . LYS A 1 76 ? 12.398 -3.211 -0.358 1 97.56 76 LYS A O 1
ATOM 565 N N . GLU A 1 77 ? 11.492 -1.199 -0.678 1 96.56 77 GLU A N 1
ATOM 566 C CA . GLU A 1 77 ? 12.766 -0.567 -1.002 1 96.56 77 GLU A CA 1
ATOM 567 C C . GLU A 1 77 ? 13.609 -0.354 0.252 1 96.56 77 GLU A C 1
ATOM 569 O O . GLU A 1 77 ? 14.828 -0.167 0.165 1 96.56 77 GLU A O 1
ATOM 574 N N . GLY A 1 78 ? 12.898 -0.359 1.397 1 97 78 GLY A N 1
ATOM 575 C CA . GLY A 1 78 ? 13.562 -0.124 2.668 1 97 78 GLY A CA 1
ATOM 576 C C . GLY A 1 78 ? 13.883 1.34 2.914 1 97 78 GLY A C 1
ATOM 577 O O . GLY A 1 78 ? 14.789 1.662 3.686 1 97 78 GLY A O 1
ATOM 578 N N . LYS A 1 79 ? 13.172 2.174 2.266 1 97.12 79 LYS A N 1
ATOM 579 C CA . LYS A 1 79 ? 13.391 3.613 2.365 1 97.12 79 LYS A CA 1
ATOM 580 C C . LYS A 1 79 ? 12.672 4.199 3.576 1 97.12 79 LYS A C 1
ATOM 582 O O . LYS A 1 79 ? 12.992 5.301 4.023 1 97.12 79 LYS A O 1
ATOM 587 N N . ILE A 1 80 ? 11.734 3.432 4.004 1 97.94 80 ILE A N 1
ATOM 588 C CA . ILE A 1 80 ? 10.961 3.887 5.156 1 97.94 80 ILE A CA 1
ATOM 589 C C . ILE A 1 80 ? 10.844 2.758 6.176 1 97.94 80 ILE A C 1
ATOM 591 O O . ILE A 1 80 ? 11.094 1.595 5.859 1 97.94 80 ILE A O 1
ATOM 595 N N . ILE A 1 81 ? 10.562 3.168 7.391 1 97.19 81 ILE A N 1
ATOM 596 C CA . ILE A 1 81 ? 10.359 2.203 8.469 1 97.19 81 ILE A CA 1
ATOM 597 C C . ILE A 1 81 ? 9.062 2.527 9.211 1 97.19 81 ILE A C 1
ATOM 599 O O . ILE A 1 81 ? 8.688 3.695 9.336 1 97.19 81 ILE A O 1
ATOM 603 N N . GLY A 1 82 ? 8.336 1.444 9.461 1 97.06 82 GLY A N 1
ATOM 604 C CA . GLY A 1 82 ? 7.121 1.586 10.242 1 97.06 82 GLY A CA 1
ATOM 605 C C . GLY A 1 82 ? 7.227 0.979 11.633 1 97.06 82 GLY A C 1
ATOM 606 O O . GLY A 1 82 ? 7.836 -0.078 11.805 1 97.06 82 GLY A O 1
ATOM 607 N N . ASP A 1 83 ? 6.648 1.701 12.625 1 93.38 83 ASP A N 1
ATOM 608 C CA . ASP A 1 83 ? 6.699 1.223 14.008 1 93.38 83 ASP A CA 1
ATOM 609 C C . ASP A 1 83 ? 5.312 0.798 14.484 1 93.38 83 ASP A C 1
ATOM 611 O O . ASP A 1 83 ? 5.043 0.802 15.688 1 93.38 83 ASP A O 1
ATOM 615 N N . GLY A 1 84 ? 4.496 0.471 13.531 1 93.38 84 GLY A N 1
ATOM 616 C CA . GLY A 1 84 ? 3.133 0.075 13.836 1 93.38 84 GLY A CA 1
ATOM 617 C C . GLY A 1 84 ? 2.096 1.047 13.312 1 93.38 84 GLY A C 1
ATOM 618 O O . GLY A 1 84 ? 1.28 0.69 12.453 1 93.38 84 GLY A O 1
ATOM 619 N N . LYS A 1 85 ? 2.033 2.205 13.875 1 93.06 85 LYS A N 1
ATOM 620 C CA . LYS A 1 85 ? 1.032 3.182 13.453 1 93.06 85 LYS A CA 1
ATOM 621 C C . LYS A 1 85 ? 1.68 4.348 12.711 1 93.06 85 LYS A C 1
ATOM 623 O O . LYS A 1 85 ? 1.046 4.98 11.867 1 93.06 85 LYS A O 1
ATOM 628 N N . LEU A 1 86 ? 2.922 4.5 12.977 1 96.62 86 LEU A N 1
ATOM 629 C CA . LEU A 1 86 ? 3.639 5.629 12.383 1 96.62 86 LEU A CA 1
ATOM 630 C C . LEU A 1 86 ? 4.695 5.145 11.398 1 96.62 86 LEU A C 1
ATOM 632 O O . LEU A 1 86 ? 5.277 4.07 11.578 1 96.62 86 LEU A O 1
ATOM 636 N N . VAL A 1 87 ? 4.91 5.945 10.406 1 97.75 87 VAL A N 1
ATOM 637 C CA . VAL A 1 87 ? 5.918 5.664 9.391 1 97.75 87 VAL A CA 1
ATOM 638 C C . VAL A 1 87 ? 6.945 6.793 9.344 1 97.75 87 VAL A C 1
ATOM 640 O O . VAL A 1 87 ? 6.582 7.969 9.391 1 97.75 87 VAL A O 1
ATOM 643 N N . SER A 1 88 ? 8.148 6.422 9.336 1 97 88 SER A N 1
ATOM 644 C CA . SER A 1 88 ? 9.234 7.395 9.242 1 97 88 SER A CA 1
ATOM 645 C C . SER A 1 88 ? 10.273 6.965 8.219 1 97 88 SER A C 1
ATOM 647 O O . SER A 1 88 ? 10.289 5.809 7.781 1 97 88 SER A O 1
ATOM 649 N N . LEU A 1 89 ? 11.086 7.852 7.895 1 96.62 89 LEU A N 1
ATOM 650 C CA . LEU A 1 89 ? 12.148 7.531 6.941 1 96.62 89 LEU A CA 1
ATOM 651 C C . LEU A 1 89 ? 13.18 6.598 7.566 1 96.62 89 LEU A C 1
ATOM 653 O O . LEU A 1 89 ? 13.492 6.719 8.75 1 96.62 89 LEU A O 1
ATOM 657 N N . ALA A 1 90 ? 13.695 5.68 6.695 1 93.56 90 ALA A N 1
ATOM 658 C CA . ALA A 1 90 ? 14.68 4.711 7.164 1 93.56 90 ALA A CA 1
ATOM 659 C C . ALA A 1 90 ? 16.062 5.348 7.273 1 93.56 90 ALA A C 1
ATOM 661 O O . ALA A 1 90 ? 16.375 6.285 6.539 1 93.56 90 ALA A O 1
ATOM 662 N N . MET B 1 1 ? -37.688 -49.344 41.281 1 25.44 1 MET B N 1
ATOM 663 C CA . MET B 1 1 ? -37.438 -49.156 39.844 1 25.44 1 MET B CA 1
ATOM 664 C C . MET B 1 1 ? -37.406 -47.688 39.5 1 25.44 1 MET B C 1
ATOM 666 O O . MET B 1 1 ? -37.5 -47.312 38.344 1 25.44 1 MET B O 1
ATOM 670 N N . ALA B 1 2 ? -37.562 -46.875 40.438 1 27.73 2 ALA B N 1
ATOM 671 C CA . ALA B 1 2 ? -37.875 -45.469 40.594 1 27.73 2 ALA B CA 1
ATOM 672 C C . ALA B 1 2 ? -36.812 -44.625 39.906 1 27.73 2 ALA B C 1
ATOM 674 O O . ALA B 1 2 ? -35.656 -44.562 40.344 1 27.73 2 ALA B O 1
ATOM 675 N N . GLU B 1 3 ? -37.094 -44.75 38.594 1 29.47 3 GLU B N 1
ATOM 676 C CA . GLU B 1 3 ? -36.281 -44.062 37.562 1 29.47 3 GLU B CA 1
ATOM 677 C C . GLU B 1 3 ? -36.281 -42.562 37.781 1 29.47 3 GLU B C 1
ATOM 679 O O . GLU B 1 3 ? -37.281 -41.875 37.594 1 29.47 3 GLU B O 1
ATOM 684 N N . LYS B 1 4 ? -36.125 -42.156 39.156 1 25.03 4 LYS B N 1
ATOM 685 C CA . LYS B 1 4 ? -36.125 -40.719 39.438 1 25.03 4 LYS B CA 1
ATOM 686 C C . LYS B 1 4 ? -35.656 -39.938 38.219 1 25.03 4 LYS B C 1
ATOM 688 O O . LYS B 1 4 ? -35.031 -40.469 37.312 1 25.03 4 LYS B O 1
ATOM 693 N N . LYS B 1 5 ? -35.125 -38.656 38.625 1 23.92 5 LYS B N 1
ATOM 694 C CA . LYS B 1 5 ? -35.156 -37.219 38.375 1 23.92 5 LYS B CA 1
ATOM 695 C C . LYS B 1 5 ? -34.406 -36.875 37.094 1 23.92 5 LYS B C 1
ATOM 697 O O . LYS B 1 5 ? -33.469 -37.562 36.719 1 23.92 5 LYS B O 1
ATOM 702 N N . VAL B 1 6 ? -34.625 -35.5 36.688 1 25.69 6 VAL B N 1
ATOM 703 C CA . VAL B 1 6 ? -34.812 -34.594 35.562 1 25.69 6 VAL B CA 1
ATOM 704 C C . VAL B 1 6 ? -33.438 -34.219 35 1 25.69 6 VAL B C 1
ATOM 706 O O . VAL B 1 6 ? -32.406 -34.438 35.625 1 25.69 6 VAL B O 1
ATOM 709 N N . SER B 1 7 ? -33.219 -32.875 34.438 1 22.91 7 SER B N 1
ATOM 710 C CA . SER B 1 7 ? -33.062 -32.188 33.156 1 22.91 7 SER B CA 1
ATOM 711 C C . SER B 1 7 ? -31.609 -31.828 32.906 1 22.91 7 SER B C 1
ATOM 713 O O . SER B 1 7 ? -31.109 -32.031 31.781 1 22.91 7 SER B O 1
ATOM 715 N N . ALA B 1 8 ? -31.047 -30.609 33.562 1 26.05 8 ALA B N 1
ATOM 716 C CA . ALA B 1 8 ? -30.594 -29.406 32.875 1 26.05 8 ALA B CA 1
ATOM 717 C C . ALA B 1 8 ? -29.281 -29.641 32.156 1 26.05 8 ALA B C 1
ATOM 719 O O . ALA B 1 8 ? -28.531 -30.562 32.5 1 26.05 8 ALA B O 1
ATOM 720 N N . THR B 1 9 ? -28.969 -28.672 31.25 1 23.12 9 THR B N 1
ATOM 721 C CA . THR B 1 9 ? -28.438 -28.047 30.047 1 23.12 9 THR B CA 1
ATOM 722 C C . THR B 1 9 ? -26.922 -27.812 30.188 1 23.12 9 THR B C 1
ATOM 724 O O . THR B 1 9 ? -26.469 -27.203 31.156 1 23.12 9 THR B O 1
ATOM 727 N N . SER B 1 10 ? -26.172 -28.797 30.094 1 26.92 10 SER B N 1
ATOM 728 C CA . SER B 1 10 ? -24.734 -28.656 29.875 1 26.92 10 SER B CA 1
ATOM 729 C C . SER B 1 10 ? -24.438 -27.422 29.016 1 26.92 10 SER B C 1
ATOM 731 O O . SER B 1 10 ? -24.75 -27.406 27.828 1 26.92 10 SER B O 1
ATOM 733 N N . LYS B 1 11 ? -24.859 -26.234 29.484 1 24.56 11 LYS B N 1
ATOM 734 C CA . LYS B 1 11 ? -24.641 -25.047 28.656 1 24.56 11 LYS B CA 1
ATOM 735 C C . LYS B 1 11 ? -23.234 -25.047 28.078 1 24.56 11 LYS B C 1
ATOM 737 O O . LYS B 1 11 ? -22.25 -25.156 28.812 1 24.56 11 LYS B O 1
ATOM 742 N N . ALA B 1 12 ? -22.984 -25.594 26.922 1 28.69 12 ALA B N 1
ATOM 743 C CA . ALA B 1 12 ? -21.938 -25.516 25.891 1 28.69 12 ALA B CA 1
ATOM 744 C C . ALA B 1 12 ? -21.344 -24.109 25.828 1 28.69 12 ALA B C 1
ATOM 746 O O . ALA B 1 12 ? -21.75 -23.297 25.016 1 28.69 12 ALA B O 1
ATOM 747 N N . ALA B 1 13 ? -21.391 -23.438 26.906 1 29.12 13 ALA B N 1
ATOM 748 C CA . ALA B 1 13 ? -21.047 -22.062 26.562 1 29.12 13 ALA B CA 1
ATOM 749 C C . ALA B 1 13 ? -19.844 -22.016 25.609 1 29.12 13 ALA B C 1
ATOM 751 O O . ALA B 1 13 ? -18.828 -22.672 25.844 1 29.12 13 ALA B O 1
ATOM 752 N N . ALA B 1 14 ? -20.172 -21.844 24.391 1 31.09 14 ALA B N 1
ATOM 753 C CA . ALA B 1 14 ? -19.422 -21.453 23.188 1 31.09 14 ALA B CA 1
ATOM 754 C C . ALA B 1 14 ? -18.328 -20.453 23.547 1 31.09 14 ALA B C 1
ATOM 756 O O . ALA B 1 14 ? -18.578 -19.453 24.219 1 31.09 14 ALA B O 1
ATOM 757 N N . LYS B 1 15 ? -17.281 -20.828 23.953 1 27.33 15 LYS B N 1
ATOM 758 C CA . LYS B 1 15 ? -16.109 -19.953 24.062 1 27.33 15 LYS B CA 1
ATOM 759 C C . LYS B 1 15 ? -16.125 -18.891 22.969 1 27.33 15 LYS B C 1
ATOM 761 O O . LYS B 1 15 ? -16.062 -19.219 21.781 1 27.33 15 LYS B O 1
ATOM 766 N N . LYS B 1 16 ? -17.125 -17.922 22.953 1 28.34 16 LYS B N 1
ATOM 767 C CA . LYS B 1 16 ? -17.094 -16.844 21.969 1 28.34 16 LYS B CA 1
ATOM 768 C C . LYS B 1 16 ? -15.672 -16.312 21.766 1 28.34 16 LYS B C 1
ATOM 770 O O . LYS B 1 16 ? -14.969 -16.016 22.734 1 28.34 16 LYS B O 1
ATOM 775 N N . SER B 1 17 ? -14.875 -16.969 20.984 1 31.41 17 SER B N 1
ATOM 776 C CA . SER B 1 17 ? -13.758 -16.219 20.422 1 31.41 17 SER B CA 1
ATOM 777 C C . SER B 1 17 ? -14.086 -14.727 20.328 1 31.41 17 SER B C 1
ATOM 779 O O . SER B 1 17 ? -15.008 -14.336 19.609 1 31.41 17 SER B O 1
ATOM 781 N N . THR B 1 18 ? -14.398 -14.141 21.438 1 32.56 18 THR B N 1
ATOM 782 C CA . THR B 1 18 ? -14.547 -12.695 21.359 1 32.56 18 THR B CA 1
ATOM 783 C C . THR B 1 18 ? -13.742 -12.133 20.188 1 32.56 18 THR B C 1
ATOM 785 O O . THR B 1 18 ? -12.523 -12.305 20.125 1 32.56 18 THR B O 1
ATOM 788 N N . ALA B 1 19 ? -14.234 -12.281 19.031 1 37 19 ALA B N 1
ATOM 789 C CA . ALA B 1 19 ? -13.766 -11.57 17.844 1 37 19 ALA B CA 1
ATOM 790 C C . ALA B 1 19 ? -13.266 -10.172 18.219 1 37 19 ALA B C 1
ATOM 792 O O . ALA B 1 19 ? -14.055 -9.281 18.516 1 37 19 ALA B O 1
ATOM 793 N N . LYS B 1 20 ? -12.68 -10.086 19.344 1 35.28 20 LYS B N 1
ATOM 794 C CA . LYS B 1 20 ? -12.039 -8.797 19.594 1 35.28 20 LYS B CA 1
ATOM 795 C C . LYS B 1 20 ? -11.906 -7.996 18.312 1 35.28 20 LYS B C 1
ATOM 797 O O . LYS B 1 20 ? -11.344 -8.484 17.312 1 35.28 20 LYS B O 1
ATOM 802 N N . LYS B 1 21 ? -12.984 -7.566 17.859 1 39.06 21 LYS B N 1
ATOM 803 C CA . LYS B 1 21 ? -12.867 -6.613 16.766 1 39.06 21 LYS B CA 1
ATOM 804 C C . LYS B 1 21 ? -11.5 -5.934 16.766 1 39.06 21 LYS B C 1
ATOM 806 O O . LYS B 1 21 ? -11.266 -5.016 17.562 1 39.06 21 LYS B O 1
ATOM 811 N N . ALA B 1 22 ? -10.602 -6.609 17.156 1 44.22 22 ALA B N 1
ATOM 812 C CA . ALA B 1 22 ? -9.266 -6.035 17.062 1 44.22 22 ALA B CA 1
ATOM 813 C C . ALA B 1 22 ? -9.203 -4.945 16 1 44.22 22 ALA B C 1
ATOM 815 O O . ALA B 1 22 ? -9.359 -5.219 14.812 1 44.22 22 ALA B O 1
ATOM 816 N N . THR B 1 23 ? -9.977 -4.102 16.359 1 47.53 23 THR B N 1
ATOM 817 C CA . THR B 1 23 ? -9.742 -2.955 15.484 1 47.53 23 THR B CA 1
ATOM 818 C C . THR B 1 23 ? -8.328 -2.998 14.906 1 47.53 23 THR B C 1
ATOM 820 O O . THR B 1 23 ? -7.348 -2.916 15.641 1 47.53 23 THR B O 1
ATOM 823 N N . VAL B 1 24 ? -8.094 -4.273 14.32 1 55.25 24 VAL B N 1
ATOM 824 C CA . VAL B 1 24 ? -6.793 -4.5 13.695 1 55.25 24 VAL B CA 1
ATOM 825 C C . VAL B 1 24 ? -6.273 -3.197 13.094 1 55.25 24 VAL B C 1
ATOM 827 O O . VAL B 1 24 ? -6.727 -2.777 12.023 1 55.25 24 VAL B O 1
ATOM 830 N N . GLU B 1 25 ? -6.211 -2.477 14.078 1 73.81 25 GLU B N 1
ATOM 831 C CA . GLU B 1 25 ? -5.473 -1.328 13.562 1 73.81 25 GLU B CA 1
ATOM 832 C C . GLU B 1 25 ? -4.352 -1.769 12.625 1 73.81 25 GLU B C 1
ATOM 834 O O . GLU B 1 25 ? -3.783 -2.848 12.789 1 73.81 25 GLU B O 1
ATOM 839 N N . VAL B 1 26 ? -4.426 -1.386 11.555 1 86.81 26 VAL B N 1
ATOM 840 C CA . VAL B 1 26 ? -3.445 -1.754 10.539 1 86.81 26 VAL B CA 1
ATOM 841 C C . VAL B 1 26 ? -2.033 -1.523 11.07 1 86.81 26 VAL B C 1
ATOM 843 O O . VAL B 1 26 ? -1.709 -0.426 11.531 1 86.81 26 VAL B O 1
ATOM 846 N N . VAL B 1 27 ? -1.342 -2.672 11.297 1 93.06 27 VAL B N 1
ATOM 847 C CA . VAL B 1 27 ? 0.049 -2.572 11.727 1 93.06 27 VAL B CA 1
ATOM 848 C C . VAL B 1 27 ? 0.938 -2.246 10.531 1 93.06 27 VAL B C 1
ATOM 850 O O . VAL B 1 27 ? 1.025 -3.031 9.586 1 93.06 27 VAL B O 1
ATOM 853 N N . ILE B 1 28 ? 1.603 -1.142 10.656 1 96.38 28 ILE B N 1
ATOM 854 C CA . ILE B 1 28 ? 2.408 -0.69 9.531 1 96.38 28 ILE B CA 1
ATOM 855 C C . ILE B 1 28 ? 3.887 -0.938 9.812 1 96.38 28 ILE B C 1
ATOM 857 O O . ILE B 1 28 ? 4.547 -0.118 10.461 1 96.38 28 ILE B O 1
ATOM 861 N N . ASN B 1 29 ? 4.387 -2.002 9.414 1 95.81 29 ASN B N 1
ATOM 862 C CA . ASN B 1 29 ? 5.793 -2.381 9.461 1 95.81 29 ASN B CA 1
ATOM 863 C C . ASN B 1 29 ? 6.141 -3.383 8.359 1 95.81 29 ASN B C 1
ATOM 865 O O . ASN B 1 29 ? 5.27 -4.105 7.879 1 95.81 29 ASN B O 1
ATOM 869 N N . ALA B 1 30 ? 7.379 -3.438 7.926 1 96.38 30 ALA B N 1
ATOM 870 C CA . ALA B 1 30 ? 7.828 -4.258 6.805 1 96.38 30 ALA B CA 1
ATOM 871 C C . ALA B 1 30 ? 7.418 -5.719 6.996 1 96.38 30 ALA B C 1
ATOM 873 O O . ALA B 1 30 ? 6.969 -6.371 6.051 1 96.38 30 ALA B O 1
ATOM 874 N N . GLU B 1 31 ? 7.594 -6.176 8.219 1 96.06 31 GLU B N 1
ATOM 875 C CA . GLU B 1 31 ? 7.285 -7.57 8.523 1 96.06 31 GLU B CA 1
ATOM 876 C C . GLU B 1 31 ? 5.793 -7.855 8.359 1 96.06 31 GLU B C 1
ATOM 878 O O . GLU B 1 31 ? 5.41 -8.852 7.746 1 96.06 31 GLU B O 1
ATOM 883 N N . SER B 1 32 ? 5.035 -7.031 8.914 1 95.38 32 SER B N 1
ATOM 884 C CA . SER B 1 32 ? 3.586 -7.195 8.844 1 95.38 32 SER B CA 1
ATOM 885 C C . SER B 1 32 ? 3.08 -7.051 7.414 1 95.38 32 SER B C 1
ATOM 887 O O . SER B 1 32 ? 2.213 -7.812 6.98 1 95.38 32 SER B O 1
ATOM 889 N N . ILE B 1 33 ? 3.652 -6.141 6.723 1 97.31 33 ILE B N 1
ATOM 890 C CA . ILE B 1 33 ? 3.25 -5.887 5.344 1 97.31 33 ILE B CA 1
ATOM 891 C C . ILE B 1 33 ? 3.643 -7.07 4.465 1 97.31 33 ILE B C 1
ATOM 893 O O . ILE B 1 33 ? 2.887 -7.469 3.576 1 97.31 33 ILE B O 1
ATOM 897 N N . GLY B 1 34 ? 4.703 -7.59 4.77 1 97.38 34 GLY B N 1
ATOM 898 C CA . GLY B 1 34 ? 5.121 -8.781 4.055 1 97.38 34 GLY B CA 1
ATOM 899 C C . GLY B 1 34 ? 4.145 -9.938 4.199 1 97.38 34 GLY B C 1
ATOM 900 O O . GLY B 1 34 ? 3.859 -10.641 3.229 1 97.38 34 GLY B O 1
ATOM 901 N N . PHE B 1 35 ? 3.693 -10.086 5.328 1 95.88 35 PHE B N 1
ATOM 902 C CA . PHE B 1 35 ? 2.732 -11.148 5.586 1 95.88 35 PHE B CA 1
ATOM 903 C C . PHE B 1 35 ? 1.43 -10.898 4.836 1 95.88 35 PHE B C 1
ATOM 905 O O . PHE B 1 35 ? 0.879 -11.812 4.215 1 95.88 35 PHE B O 1
ATOM 912 N N . LYS B 1 36 ? 1.032 -9.672 4.871 1 96.81 36 LYS B N 1
ATOM 913 C CA . LYS B 1 36 ? -0.213 -9.336 4.188 1 96.81 36 LYS B CA 1
ATOM 914 C C . LYS B 1 36 ? -0.059 -9.438 2.674 1 96.81 36 LYS B C 1
ATOM 916 O O . LYS B 1 36 ? -0.994 -9.836 1.977 1 96.81 36 LYS B O 1
ATOM 921 N N . ALA B 1 37 ? 1.133 -9.164 2.254 1 98.12 37 ALA B N 1
ATOM 922 C CA . ALA B 1 37 ? 1.441 -9.328 0.835 1 98.12 37 ALA B CA 1
ATOM 923 C C . ALA B 1 37 ? 1.274 -10.781 0.399 1 98.12 37 ALA B C 1
ATOM 925 O O . ALA B 1 37 ? 0.787 -11.055 -0.701 1 98.12 37 ALA B O 1
ATOM 926 N N . GLY B 1 38 ? 1.654 -11.633 1.241 1 98.06 38 GLY B N 1
ATOM 927 C CA . GLY B 1 38 ? 1.467 -13.047 0.956 1 98.06 38 GLY B CA 1
ATOM 928 C C . GLY B 1 38 ? 0.009 -13.438 0.792 1 98.06 38 GLY B C 1
ATOM 929 O O . GLY B 1 38 ? -0.34 -14.188 -0.118 1 98.06 38 GLY B O 1
ATOM 930 N N . ASP B 1 39 ? -0.757 -12.93 1.63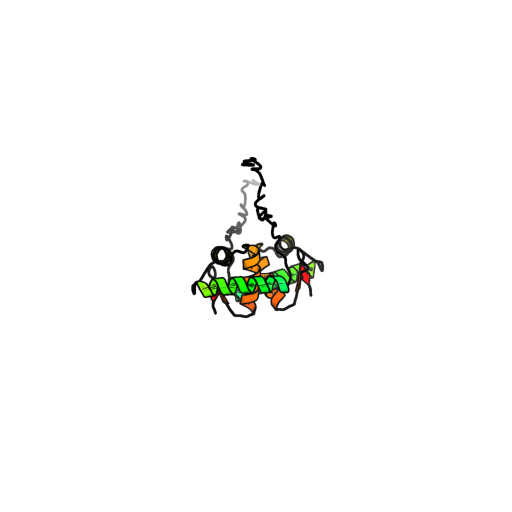 1 97.62 39 ASP B N 1
ATOM 931 C CA . ASP B 1 39 ? -2.191 -13.195 1.571 1 97.62 39 ASP B CA 1
ATOM 932 C C . ASP B 1 39 ? -2.799 -12.656 0.279 1 97.62 39 ASP B C 1
ATOM 934 O O . ASP B 1 39 ? -3.617 -13.32 -0.354 1 97.62 39 ASP B O 1
ATOM 938 N N . VAL B 1 40 ? -2.381 -11.469 -0.029 1 98.19 40 VAL B N 1
ATOM 939 C CA . VAL B 1 40 ? -2.867 -10.836 -1.251 1 98.19 40 VAL B CA 1
ATOM 940 C C . VAL B 1 40 ? -2.457 -11.672 -2.463 1 98.19 40 VAL B C 1
ATOM 942 O O . VAL B 1 40 ? -3.268 -11.914 -3.361 1 98.19 40 VAL B O 1
ATOM 945 N N . TYR B 1 41 ? -1.19 -12.086 -2.457 1 97.88 41 TYR B N 1
ATOM 946 C CA . TYR B 1 41 ? -0.678 -12.914 -3.547 1 97.88 41 TYR B CA 1
ATOM 947 C C . TYR B 1 41 ? -1.48 -14.195 -3.68 1 97.88 41 TYR B C 1
ATOM 949 O O . TYR B 1 41 ? -1.823 -14.609 -4.789 1 97.88 41 TYR B O 1
ATOM 957 N N . GLN B 1 42 ? -1.779 -14.781 -2.586 1 97.25 42 GLN B N 1
ATOM 958 C CA . GLN B 1 42 ? -2.545 -16.031 -2.559 1 97.25 42 GLN B CA 1
ATOM 959 C C . GLN B 1 42 ? -3.957 -15.812 -3.096 1 97.25 42 GLN B C 1
ATOM 961 O O . GLN B 1 42 ? -4.488 -16.656 -3.814 1 97.25 42 GLN B O 1
ATOM 966 N N . ALA B 1 43 ? -4.539 -14.711 -2.701 1 97.25 43 ALA B N 1
ATOM 967 C CA . ALA B 1 43 ? -5.883 -14.375 -3.17 1 97.25 43 ALA B CA 1
ATOM 968 C C . ALA B 1 43 ? -5.918 -14.242 -4.688 1 97.25 43 ALA B C 1
ATOM 970 O O . ALA B 1 43 ? -6.828 -14.758 -5.344 1 97.25 43 ALA B O 1
ATOM 971 N N . LEU B 1 44 ? -4.945 -13.586 -5.227 1 97.5 44 LEU B N 1
ATOM 972 C CA . LEU B 1 44 ? -4.84 -13.406 -6.668 1 97.5 44 LEU B CA 1
ATOM 973 C C . LEU B 1 44 ? -4.574 -14.742 -7.363 1 97.5 44 LEU B C 1
ATOM 975 O O . LEU B 1 44 ? -5.141 -15.016 -8.422 1 97.5 44 LEU B O 1
ATOM 979 N N . ALA B 1 45 ? -3.746 -15.531 -6.77 1 96 45 ALA B N 1
ATOM 980 C CA . ALA B 1 45 ? -3.385 -16.828 -7.312 1 96 45 ALA B CA 1
ATOM 981 C C . ALA B 1 45 ? -4.582 -17.781 -7.301 1 96 45 ALA B C 1
ATOM 983 O O . ALA B 1 45 ? -4.676 -18.688 -8.141 1 96 45 ALA B O 1
ATOM 984 N N . SER B 1 46 ? -5.402 -17.578 -6.43 1 94.94 46 SER B N 1
ATOM 985 C CA . SER B 1 46 ? -6.559 -18.453 -6.258 1 94.94 46 SER B CA 1
ATOM 986 C C . SER B 1 46 ? -7.621 -18.172 -7.316 1 94.94 46 SER B C 1
ATOM 988 O O . SER B 1 46 ? -8.422 -19.047 -7.645 1 94.94 46 SER B O 1
ATOM 990 N N . THR B 1 47 ? -7.699 -17.016 -7.75 1 92.88 47 THR B N 1
ATOM 991 C CA . THR B 1 47 ? -8.75 -16.625 -8.688 1 92.88 47 THR B CA 1
ATOM 992 C C . THR B 1 47 ? -8.203 -16.594 -10.117 1 92.88 47 THR B C 1
ATOM 994 O O . THR B 1 47 ? -8.969 -16.703 -11.078 1 92.88 47 THR B O 1
ATOM 997 N N . GLU B 1 48 ? -6.926 -16.453 -10.273 1 89.44 48 GLU B N 1
ATOM 998 C CA . GLU B 1 48 ? -6.223 -16.406 -11.555 1 89.44 48 GLU B CA 1
ATOM 999 C C . GLU B 1 48 ? -6.828 -15.359 -12.484 1 89.44 48 GLU B C 1
ATOM 1001 O O . GLU B 1 48 ? -6.941 -15.586 -13.695 1 89.44 48 GLU B O 1
ATOM 1006 N N . LYS B 1 49 ? -7.367 -14.391 -11.977 1 93 49 LYS B N 1
ATOM 1007 C CA . LYS B 1 49 ? -7.961 -13.305 -12.75 1 93 49 LYS B CA 1
ATOM 1008 C C . LYS B 1 49 ? -7.672 -11.953 -12.109 1 93 49 LYS B C 1
ATOM 1010 O O . LYS B 1 49 ? -7.152 -11.883 -11 1 93 49 LYS B O 1
ATOM 1015 N N . GLY B 1 50 ? -7.883 -10.914 -12.867 1 96.75 50 GLY B N 1
ATOM 1016 C CA . GLY B 1 50 ? -7.754 -9.562 -12.344 1 96.75 50 GLY B CA 1
ATOM 1017 C C . GLY B 1 50 ? -8.82 -9.211 -11.32 1 96.75 50 GLY B C 1
ATOM 1018 O O . GLY B 1 50 ? -10.016 -9.305 -11.617 1 96.75 50 GLY B O 1
ATOM 1019 N N . LEU B 1 51 ? -8.32 -8.914 -10.156 1 97.25 51 LEU B N 1
ATOM 1020 C CA . LEU B 1 51 ? -9.234 -8.531 -9.078 1 97.25 51 LEU B CA 1
ATOM 1021 C C . LEU B 1 51 ? -8.969 -7.102 -8.625 1 97.25 51 LEU B C 1
ATOM 1023 O O . LEU B 1 51 ? -7.848 -6.605 -8.75 1 97.25 51 LEU B O 1
ATOM 1027 N N . ASN B 1 52 ? -10 -6.559 -8.133 1 96.19 52 ASN B N 1
ATOM 1028 C CA . ASN B 1 52 ? -9.82 -5.238 -7.543 1 96.19 52 ASN B CA 1
ATOM 1029 C C . ASN B 1 52 ? -9.492 -5.324 -6.055 1 96.19 52 ASN B C 1
ATOM 1031 O O . ASN B 1 52 ? -9.578 -6.402 -5.461 1 96.19 52 ASN B O 1
ATOM 1035 N N . VAL B 1 53 ? -9.164 -4.234 -5.461 1 96.94 53 VAL B N 1
ATOM 1036 C CA . VAL B 1 53 ? -8.688 -4.195 -4.082 1 96.9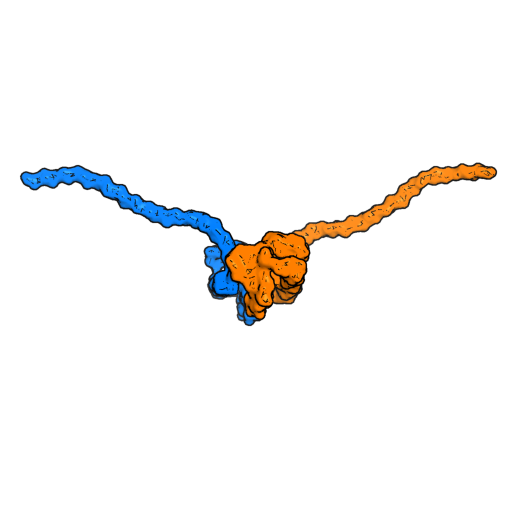4 53 VAL B CA 1
ATOM 1037 C C . VAL B 1 53 ? -9.766 -4.758 -3.152 1 96.94 53 VAL B C 1
ATOM 1039 O O . VAL B 1 53 ? -9.461 -5.527 -2.238 1 96.94 53 VAL B O 1
ATOM 1042 N N . LYS B 1 54 ? -11.008 -4.383 -3.338 1 96.88 54 LYS B N 1
ATOM 1043 C CA . LYS B 1 54 ? -12.109 -4.84 -2.492 1 96.88 54 LYS B CA 1
ATOM 1044 C C . LYS B 1 54 ? -12.297 -6.352 -2.596 1 96.88 54 LYS B C 1
ATOM 1046 O O . LYS B 1 54 ? -12.516 -7.023 -1.588 1 96.88 54 LYS B O 1
ATOM 1051 N N . GLU B 1 55 ? -12.141 -6.84 -3.75 1 97.62 55 GLU B N 1
ATOM 1052 C CA . GLU B 1 55 ? -12.266 -8.273 -3.986 1 97.62 55 GLU B CA 1
ATOM 1053 C C . GLU B 1 55 ? -11.109 -9.039 -3.344 1 97.62 55 GLU B C 1
ATOM 1055 O O . GLU B 1 55 ? -11.32 -10.078 -2.711 1 97.62 55 GLU B O 1
ATOM 1060 N N . ILE B 1 56 ? -9.969 -8.516 -3.539 1 97.94 56 ILE B N 1
ATOM 1061 C CA . ILE B 1 56 ? -8.781 -9.148 -2.975 1 97.94 56 ILE B CA 1
ATOM 1062 C C . ILE B 1 56 ? -8.898 -9.188 -1.453 1 97.94 56 ILE B C 1
ATOM 1064 O O . ILE B 1 56 ? -8.625 -10.219 -0.834 1 97.94 56 ILE B O 1
ATOM 1068 N N . ALA B 1 57 ? -9.352 -8.055 -0.925 1 97.5 57 ALA B N 1
ATOM 1069 C CA . ALA B 1 57 ? -9.523 -7.984 0.524 1 97.5 57 ALA B CA 1
ATOM 1070 C C . ALA B 1 57 ? -10.516 -9.031 1.014 1 97.5 57 ALA B C 1
ATOM 1072 O O . ALA B 1 57 ? -10.297 -9.672 2.045 1 97.5 57 ALA B O 1
ATOM 1073 N N . SER B 1 58 ? -11.531 -9.172 0.292 1 97.38 58 SER B N 1
ATOM 1074 C CA . SER B 1 58 ? -12.586 -10.109 0.651 1 97.38 58 SER B CA 1
ATOM 1075 C C . SER B 1 58 ? -12.086 -11.555 0.581 1 97.38 58 SER B C 1
ATOM 1077 O O . SER B 1 58 ? -12.391 -12.367 1.456 1 97.38 58 SER B O 1
ATOM 1079 N N . ILE B 1 59 ? -11.336 -11.875 -0.38 1 96.81 59 ILE B N 1
ATOM 1080 C CA . ILE B 1 59 ? -10.82 -13.219 -0.6 1 96.81 59 ILE B CA 1
ATOM 1081 C C . ILE B 1 59 ? -9.719 -13.523 0.414 1 96.81 59 ILE B C 1
ATOM 1083 O O . ILE B 1 59 ? -9.664 -14.617 0.977 1 96.81 59 ILE B O 1
ATOM 1087 N N . ALA B 1 60 ? -8.859 -12.523 0.584 1 96.75 60 ALA B N 1
ATOM 1088 C CA . ALA B 1 60 ? -7.727 -12.68 1.491 1 96.75 60 ALA B CA 1
ATOM 1089 C C . ALA B 1 60 ? -8.164 -12.57 2.947 1 96.75 60 ALA B C 1
ATOM 1091 O O . ALA B 1 60 ? -7.41 -12.906 3.861 1 96.75 60 ALA B O 1
ATOM 1092 N N . LYS B 1 61 ? -9.328 -12.078 3.225 1 96.12 61 LYS B N 1
ATOM 1093 C CA . LYS B 1 61 ? -9.883 -11.891 4.562 1 96.12 61 LYS B CA 1
ATOM 1094 C C . LYS B 1 61 ? -9.047 -10.906 5.375 1 96.12 61 LYS B C 1
ATOM 1096 O O . LYS B 1 61 ? -8.711 -11.18 6.527 1 96.12 61 LYS B O 1
ATOM 1101 N N . ILE B 1 62 ? -8.648 -9.891 4.723 1 95.44 62 ILE B N 1
ATOM 1102 C CA . ILE B 1 62 ? -7.922 -8.797 5.371 1 95.44 62 ILE B CA 1
ATOM 1103 C C . ILE B 1 62 ? -8.625 -7.473 5.082 1 95.44 62 ILE B C 1
ATOM 1105 O O . ILE B 1 62 ? -9.547 -7.414 4.27 1 95.44 62 ILE B O 1
ATOM 1109 N N . SER B 1 63 ? -8.18 -6.434 5.762 1 95.12 63 SER B N 1
ATOM 1110 C CA . SER B 1 63 ? -8.789 -5.129 5.559 1 95.12 63 SER B CA 1
ATOM 1111 C C . SER B 1 63 ? -8.336 -4.504 4.242 1 95.12 63 SER B C 1
ATOM 1113 O O . SER B 1 63 ? -7.312 -4.895 3.686 1 95.12 63 SER B O 1
ATOM 1115 N N . ILE B 1 64 ? -9.047 -3.58 3.752 1 96.12 64 ILE B N 1
ATOM 1116 C CA . ILE B 1 64 ? -8.734 -2.877 2.514 1 96.12 64 ILE B CA 1
ATOM 1117 C C . ILE B 1 64 ? -7.387 -2.172 2.648 1 96.12 64 ILE B C 1
ATOM 1119 O O . ILE B 1 64 ? -6.582 -2.176 1.713 1 96.12 64 ILE B O 1
ATOM 1123 N N . GLU B 1 65 ? -7.094 -1.646 3.799 1 96 65 GLU B N 1
ATOM 1124 C CA . GLU B 1 65 ? -5.844 -0.948 4.082 1 96 65 GLU B CA 1
ATOM 1125 C C . GLU B 1 65 ? -4.648 -1.894 3.984 1 96 65 GLU B C 1
ATOM 1127 O O . GLU B 1 65 ? -3.639 -1.564 3.359 1 96 65 GLU B O 1
ATOM 1132 N N . GLU B 1 66 ? -4.871 -2.994 4.547 1 96.62 66 GLU B N 1
ATOM 1133 C CA . GLU B 1 66 ? -3.822 -4.008 4.508 1 96.62 66 GLU B CA 1
ATOM 1134 C C . GLU B 1 66 ? -3.609 -4.527 3.09 1 96.62 66 GLU B C 1
ATOM 1136 O O . GLU B 1 66 ? -2.48 -4.832 2.697 1 96.62 66 GLU B O 1
ATOM 1141 N N . THR B 1 67 ? -4.629 -4.617 2.383 1 97.62 67 THR B N 1
ATOM 1142 C CA . THR B 1 67 ? -4.562 -5.07 0.997 1 97.62 67 THR B CA 1
ATOM 1143 C C . THR B 1 67 ? -3.742 -4.102 0.149 1 97.62 67 THR B C 1
ATOM 1145 O O . THR B 1 67 ? -2.883 -4.523 -0.627 1 97.62 67 THR B O 1
ATOM 1148 N N . TYR B 1 68 ? -3.939 -2.84 0.374 1 97.19 68 TYR B N 1
ATOM 1149 C CA . TYR B 1 68 ? -3.189 -1.828 -0.363 1 97.19 68 TYR B CA 1
ATOM 1150 C C . TYR B 1 68 ? -1.702 -1.915 -0.047 1 97.19 68 TYR B C 1
ATOM 1152 O O . TYR B 1 68 ? -0.865 -1.862 -0.952 1 97.19 68 TYR B O 1
ATOM 1160 N N . LEU B 1 69 ? -1.432 -2.078 1.236 1 97.31 69 LEU B N 1
ATOM 1161 C CA . LEU B 1 69 ? -0.042 -2.209 1.661 1 97.31 69 LEU B CA 1
ATOM 1162 C C . LEU B 1 69 ? 0.61 -3.43 1.021 1 97.31 69 LEU B C 1
ATOM 1164 O O . LEU B 1 69 ? 1.724 -3.342 0.498 1 97.31 69 LEU B O 1
ATOM 1168 N N . GLY B 1 70 ? -0.081 -4.453 1.052 1 98.06 70 GLY B N 1
ATOM 1169 C CA . GLY B 1 70 ? 0.417 -5.68 0.448 1 98.06 70 GLY B CA 1
ATOM 1170 C C . GLY B 1 70 ? 0.625 -5.566 -1.051 1 98.06 70 GLY B C 1
ATOM 1171 O O . GLY B 1 70 ? 1.613 -6.07 -1.586 1 98.06 70 GLY B O 1
ATOM 1172 N N . LEU B 1 71 ? -0.305 -4.992 -1.659 1 98 71 LEU B N 1
ATOM 1173 C CA . LEU B 1 71 ? -0.2 -4.777 -3.1 1 98 71 LEU B CA 1
ATOM 1174 C C . LEU B 1 71 ? 1.062 -3.992 -3.441 1 98 71 LEU B C 1
ATOM 1176 O O . LEU B 1 71 ? 1.79 -4.352 -4.367 1 98 71 LEU B O 1
ATOM 1180 N N . GLY B 1 72 ? 1.259 -2.91 -2.77 1 97.88 72 GLY B N 1
ATOM 1181 C CA . GLY B 1 72 ? 2.467 -2.135 -2.996 1 97.88 72 GLY B CA 1
ATOM 1182 C C . GLY B 1 72 ? 3.732 -2.971 -2.936 1 97.88 72 GLY B C 1
ATOM 1183 O O . GLY B 1 72 ? 4.605 -2.844 -3.797 1 97.88 72 GLY B O 1
ATOM 1184 N N . TRP B 1 73 ? 3.785 -3.797 -1.94 1 97.88 73 TRP B N 1
ATOM 1185 C CA . TRP B 1 73 ? 4.914 -4.703 -1.755 1 97.88 73 TRP B CA 1
ATOM 1186 C C . TRP B 1 73 ? 5.074 -5.625 -2.959 1 97.88 73 TRP B C 1
ATOM 1188 O O . TRP B 1 73 ? 6.168 -5.73 -3.523 1 97.88 73 TRP B O 1
ATOM 1198 N N . LEU B 1 74 ? 4.02 -6.199 -3.367 1 98.5 74 LEU B N 1
ATOM 1199 C CA . LEU B 1 74 ? 3.998 -7.164 -4.461 1 98.5 74 LEU B CA 1
ATOM 1200 C C . LEU B 1 74 ? 4.336 -6.492 -5.785 1 98.5 74 LEU B C 1
ATOM 1202 O O . LEU B 1 74 ? 4.984 -7.09 -6.645 1 98.5 74 LEU B O 1
ATOM 1206 N N . PHE B 1 75 ? 3.928 -5.301 -5.961 1 97.88 75 PHE B N 1
ATOM 1207 C CA . PHE B 1 75 ? 4.219 -4.539 -7.168 1 97.88 75 PHE B CA 1
ATOM 1208 C C . PHE B 1 75 ? 5.719 -4.301 -7.309 1 97.88 75 PHE B C 1
ATOM 1210 O O . PHE B 1 75 ? 6.277 -4.453 -8.398 1 97.88 75 PHE B O 1
ATOM 1217 N N . LYS B 1 76 ? 6.297 -3.92 -6.215 1 97.56 76 LYS B N 1
ATOM 1218 C CA . LYS B 1 76 ? 7.738 -3.684 -6.223 1 97.56 76 LYS B CA 1
ATOM 1219 C C . LYS B 1 76 ? 8.5 -4.961 -6.57 1 97.56 76 LYS B C 1
ATOM 1221 O O . LYS B 1 76 ? 9.555 -4.906 -7.207 1 97.56 76 LYS B O 1
ATOM 1226 N N . GLU B 1 77 ? 7.988 -6.047 -6.109 1 96.69 77 GLU B N 1
ATOM 1227 C CA . GLU B 1 77 ? 8.602 -7.34 -6.395 1 96.69 77 GLU B CA 1
ATOM 1228 C C . GLU B 1 77 ? 8.352 -7.762 -7.84 1 96.69 77 GLU B C 1
ATOM 1230 O O . GLU B 1 77 ? 9.062 -8.617 -8.375 1 96.69 77 GLU B O 1
ATOM 1235 N N . GLY B 1 78 ? 7.297 -7.145 -8.422 1 97.06 78 GLY B N 1
ATOM 1236 C CA . GLY B 1 78 ? 6.91 -7.477 -9.781 1 97.06 78 GLY B CA 1
ATOM 1237 C C . GLY B 1 78 ? 6.145 -8.781 -9.88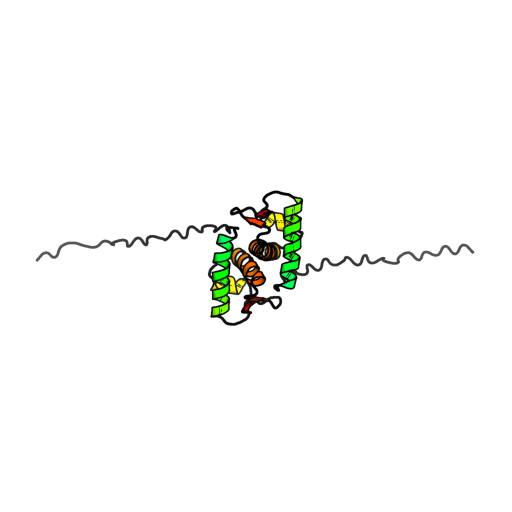3 1 97.06 78 GLY B C 1
ATOM 1238 O O . GLY B 1 78 ? 6.125 -9.422 -10.938 1 97.06 78 GLY B O 1
ATOM 1239 N N . LYS B 1 79 ? 5.562 -9.156 -8.805 1 97.12 79 LYS B N 1
ATOM 1240 C CA . LYS B 1 79 ? 4.828 -10.414 -8.742 1 97.12 79 LYS B CA 1
ATOM 1241 C C . LYS B 1 79 ? 3.398 -10.242 -9.25 1 97.12 79 LYS B C 1
ATOM 1243 O O . LYS B 1 79 ? 2.732 -11.219 -9.586 1 97.12 79 LYS B O 1
ATOM 1248 N N . ILE B 1 80 ? 3.033 -9.023 -9.258 1 97.94 80 ILE B N 1
ATOM 1249 C CA . ILE B 1 80 ? 1.681 -8.734 -9.719 1 97.94 80 ILE B CA 1
ATOM 1250 C C . ILE B 1 80 ? 1.712 -7.574 -10.711 1 97.94 80 ILE B C 1
ATOM 1252 O O . ILE B 1 80 ? 2.707 -6.852 -10.797 1 97.94 80 ILE B O 1
ATOM 1256 N N . ILE B 1 81 ? 0.657 -7.5 -11.5 1 97.12 81 ILE B N 1
ATOM 1257 C CA . ILE B 1 81 ? 0.51 -6.41 -12.461 1 97.12 81 ILE B CA 1
ATOM 1258 C C . ILE B 1 81 ? -0.878 -5.789 -12.328 1 97.12 81 ILE B C 1
ATOM 1260 O O 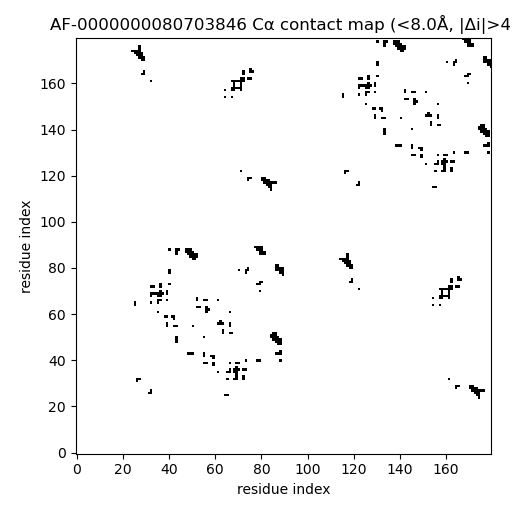. ILE B 1 81 ? -1.85 -6.484 -12.016 1 97.12 81 ILE B O 1
ATOM 1264 N N . GLY B 1 82 ? -0.858 -4.469 -12.336 1 97.12 82 GLY B N 1
ATOM 1265 C CA . GLY B 1 82 ? -2.115 -3.74 -12.305 1 97.12 82 GLY B CA 1
ATOM 1266 C C . GLY B 1 82 ? -2.441 -3.062 -13.625 1 97.12 82 GLY B C 1
ATOM 1267 O O . GLY B 1 82 ? -1.549 -2.541 -14.297 1 97.12 82 GLY B O 1
ATOM 1268 N N . ASP B 1 83 ? -3.727 -3.133 -13.992 1 93.31 83 ASP B N 1
ATOM 1269 C CA . ASP B 1 83 ? -4.16 -2.529 -15.25 1 93.31 83 ASP B CA 1
ATOM 1270 C C . ASP B 1 83 ? -5.051 -1.312 -15 1 93.31 83 ASP B C 1
ATOM 1272 O O . ASP B 1 83 ? -5.887 -0.963 -15.836 1 93.31 83 ASP B O 1
ATOM 1276 N N . GLY B 1 84 ? -4.852 -0.736 -13.836 1 93.19 84 GLY B N 1
ATOM 1277 C CA . GLY B 1 84 ? -5.641 0.421 -13.445 1 93.19 84 GLY B CA 1
ATOM 1278 C C . GLY B 1 84 ? -6.574 0.143 -12.281 1 93.19 84 GLY B C 1
ATOM 1279 O O . GLY B 1 84 ? -6.422 0.724 -11.203 1 93.19 84 GLY B O 1
ATOM 1280 N N . LYS B 1 85 ? -7.574 -0.646 -12.516 1 92.56 85 LYS B N 1
ATOM 1281 C CA . LYS B 1 85 ? -8.539 -0.933 -11.461 1 92.56 85 LYS B CA 1
ATOM 1282 C C . LYS B 1 85 ? -8.414 -2.373 -10.977 1 92.56 85 LYS B C 1
ATOM 1284 O O . LYS B 1 85 ? -8.75 -2.678 -9.828 1 92.56 85 LYS B O 1
ATOM 1289 N N . LEU B 1 86 ? -7.844 -3.145 -11.82 1 96.44 86 LEU B N 1
ATOM 1290 C CA . LEU B 1 86 ? -7.723 -4.562 -11.5 1 96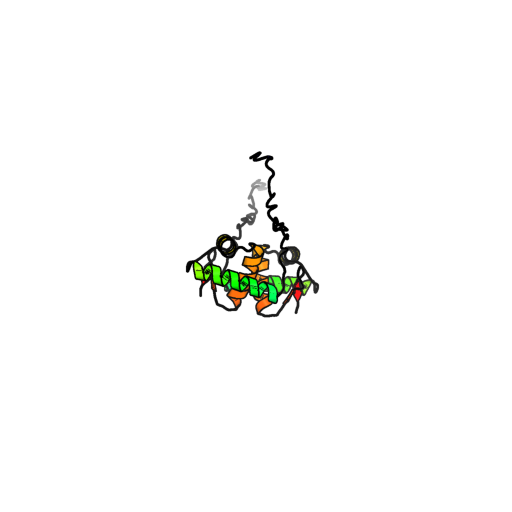.44 86 LEU B CA 1
ATOM 1291 C C . LEU B 1 86 ? -6.262 -4.957 -11.336 1 96.44 86 LEU B C 1
ATOM 1293 O O . LEU B 1 86 ? -5.383 -4.398 -11.992 1 96.44 86 LEU B O 1
ATOM 1297 N N . VAL B 1 87 ? -6.074 -5.922 -10.484 1 97.75 87 VAL B N 1
ATOM 1298 C CA . VAL B 1 87 ? -4.742 -6.457 -10.227 1 97.75 87 VAL B CA 1
ATOM 1299 C C . VAL B 1 87 ? -4.719 -7.953 -10.531 1 97.75 87 VAL B C 1
ATOM 1301 O O . VAL B 1 87 ? -5.641 -8.68 -10.156 1 97.75 87 VAL B O 1
ATOM 1304 N N . SER B 1 88 ? -3.748 -8.352 -11.227 1 97 88 SER B N 1
ATOM 1305 C CA . SER B 1 88 ? -3.574 -9.766 -11.547 1 97 88 SER B CA 1
ATOM 1306 C C . SER B 1 88 ? -2.131 -10.211 -11.328 1 97 88 SER B C 1
ATOM 1308 O O . SER B 1 88 ? -1.233 -9.375 -11.195 1 97 88 SER B O 1
ATOM 1310 N N . LEU B 1 89 ? -1.953 -11.445 -11.305 1 96.5 89 LEU B N 1
ATOM 1311 C CA . LEU B 1 89 ? -0.604 -11.977 -11.133 1 96.5 89 LEU B CA 1
ATOM 1312 C C . LEU B 1 89 ? 0.248 -11.695 -12.367 1 96.5 89 LEU B C 1
ATOM 1314 O O . LEU B 1 89 ? -0.249 -11.75 -13.492 1 96.5 89 LEU B O 1
ATOM 1318 N N . ALA B 1 90 ? 1.548 -11.414 -12.078 1 93.5 90 ALA B N 1
ATOM 1319 C CA . ALA B 1 90 ? 2.469 -11.109 -13.172 1 93.5 90 ALA B CA 1
ATOM 1320 C C . ALA B 1 90 ? 2.93 -12.383 -13.875 1 93.5 90 ALA B C 1
ATOM 1322 O O . ALA B 1 90 ? 2.977 -13.453 -13.258 1 93.5 90 ALA B O 1
#

Radius of gyration: 26.03 Å; Cα contacts (8 Å, |Δi|>4): 264; chains: 2; bounding box: 53×111×72 Å

Solvent-accessible surface area (backbone atoms only — not comparable to full-atom values): 9978 Å² total; per-residue (Å²): 138,78,78,69,84,71,90,72,75,78,76,73,73,70,73,65,74,68,71,62,71,56,73,66,60,70,59,37,26,61,70,53,33,51,54,39,20,49,38,42,52,48,32,31,64,69,64,73,41,69,36,33,64,68,53,35,11,61,68,42,70,49,51,59,65,48,37,29,23,6,47,16,34,34,36,69,71,50,56,34,42,38,79,29,66,32,35,24,70,90,133,82,76,72,87,91,83,90,74,79,74,71,73,66,77,68,71,69,69,63,72,55,71,65,60,69,59,38,26,61,70,53,33,49,53,38,22,49,38,43,50,49,32,32,65,71,65,72,42,68,36,32,64,70,53,37,11,61,68,42,71,49,51,60,67,48,39,30,23,5,46,15,33,34,37,70,72,51,54,35,42,38,80,30,66,32,34,26,70,88

pLDDT: mean 78.87, std 28.82, range [22.91, 98.5]

Organism: NCBI:txid868129

Secondary structure (DSSP, 8-state):
---------------------------BSHHHHHHHHHHHHHHHHHHTS-B-HHHHHHHHTS-HHHHHHHHHHHHHHTSEEE-BS-EEE-/---------------------------BSHHHHHHHHHHHHHHHHHHTS-B-HHHHHHHHTS-HHHHHHHHHHHHHHTSEEE-BS-EEE-

InterPro domains: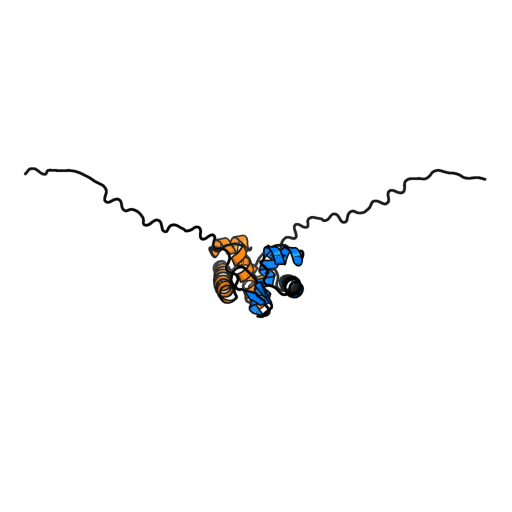
  IPR019707 MJ1608-like [PF10771] (30-81)
  IPR036388 Winged helix-like DNA-binding domain superfamily [G3DSA:1.10.10.10] (28-89)

Sequence (180 aa):
MAEKKVSATSKAAAKKSTAKKATVEVVINAESIGFKAGDVYQALASTEKGLNVKEIASIAKISIEETYLGLGWLFKEGKIIGDGKLVSLAMAEKKVSATSKAAAKKSTAKKATVEVVINAESIGFKAGDVYQALASTEKGLNVKEIASIAKISIEETYLGLGWLFKEGKIIGDGKLVSLA